Protein AF-A0A525D687-F1 (afdb_monomer)

Solvent-accessible surface area (backbone atoms only — not comparable to full-atom values): 6335 Å² total; per-residue (Å²): 136,88,87,76,64,55,50,77,77,49,77,44,78,44,98,88,63,35,32,36,41,31,26,34,30,71,85,80,68,47,79,44,76,47,78,36,83,73,84,83,86,87,70,87,78,79,36,96,42,50,94,59,51,99,88,48,55,58,46,99,76,24,21,36,48,62,38,70,91,81,71,40,71,40,40,28,50,45,39,38,82,60,57,72,66,58,20,51,53,41,33,55,52,34,53,57,47,48,56,56,57,75,71,110

Mean predicted aligned error: 6.09 Å

Secondary structure (DSSP, 8-state):
-----EEEEEEEE-TTS-EEEEEEETTT--EEEEEES----------TTTT--SS--B-TTSPBPPBTTTTB---GGGTS---HHHHHHHHHHHHHHHHHHHT-

Radius of gyration: 21.11 Å; Cα contacts (8 Å, |Δi|>4): 144; chains: 1; bounding box: 49×28×57 Å

Sequence (104 aa):
SIFIKGKVADINVEDDGAVTVIAENAVTGDKVSQTVDMAILATGMEPSVSEGAPAADLDTNGFVLSDFEKGILGAGCAKKAADVATSTQSSTAAALKAIQVSRR

Nearest PDB structures (foldseek):
  4up3-assembly1_B  TM=6.928E-01  e=4.194E-03  Entamoeba histolytica
  7zyt-assembly1_B  TM=7.167E-01  e=7.293E-03  Homo sapiens
  5w4c-assembly1_A  TM=5.469E-01  e=7.756E-03  Cryptococcus neoformans H99
  1zdl-assembly1_A  TM=7.060E-01  e=1.834E-02  Mus musculus
  4ccr-assembly1_A  TM=4.729E-01  e=2.206E-02  Entamoeba histolytica

pLDDT: mean 91.01, std 6.47, range [55.62, 97.06]

Foldseek 3Di:
DDDAPWAFPDWDQDPVRWIWTWTQRPVPRDIDIDTGNDDDDPDFDQAPQLVHDPPFDADPRSAGDADLVSLRAGAAPSRHGDDPVRRVVRNVVSVVSSVVSVVD

Structure (mmCIF, N/CA/C/O backbone):
data_AF-A0A525D687-F1
#
_entry.id   AF-A0A525D687-F1
#
loop_
_atom_site.group_PDB
_atom_site.id
_atom_site.type_symbol
_atom_site.label_atom_id
_atom_site.label_alt_id
_atom_site.label_comp_id
_atom_site.label_asym_id
_atom_site.label_entity_id
_atom_site.label_seq_id
_atom_site.pdbx_PDB_ins_code
_atom_site.Cartn_x
_atom_site.Cartn_y
_atom_site.Cartn_z
_atom_site.occupancy
_atom_site.B_iso_or_equiv
_atom_site.auth_seq_id
_atom_site.auth_comp_id
_atom_site.auth_asym_id
_atom_site.auth_atom_id
_atom_site.pdbx_PDB_model_num
ATOM 1 N N . SER A 1 1 ? -14.856 14.989 16.630 1.00 55.62 1 SER A N 1
ATOM 2 C CA . SER A 1 1 ? -14.360 13.602 16.571 1.00 55.62 1 SER A CA 1
ATOM 3 C C . SER A 1 1 ? -13.152 13.486 17.483 1.00 55.62 1 SER A C 1
ATOM 5 O O . SER A 1 1 ? -12.416 14.457 17.620 1.00 55.62 1 SER A O 1
ATOM 7 N N . ILE A 1 2 ? -12.975 12.350 18.156 1.00 74.31 2 ILE A N 1
ATOM 8 C CA . ILE A 1 2 ? -11.778 12.079 18.962 1.00 74.31 2 ILE A CA 1
ATOM 9 C C . ILE A 1 2 ? -10.800 11.341 18.048 1.00 74.31 2 ILE A C 1
ATOM 11 O O . ILE A 1 2 ? -11.152 10.305 17.494 1.00 74.31 2 ILE A O 1
ATOM 15 N N . PHE A 1 3 ? -9.603 11.889 17.845 1.00 82.19 3 PHE A N 1
ATOM 16 C CA . PHE A 1 3 ? -8.542 11.214 17.100 1.00 82.19 3 PHE A CA 1
ATOM 17 C C . PHE A 1 3 ? -7.648 10.460 18.081 1.00 82.19 3 PHE A C 1
ATOM 19 O O . PHE A 1 3 ? -7.012 11.076 18.936 1.00 82.19 3 PHE A O 1
ATOM 26 N N . ILE A 1 4 ? -7.598 9.136 17.954 1.00 85.88 4 ILE A N 1
ATOM 27 C CA . ILE A 1 4 ? -6.734 8.283 18.769 1.00 85.88 4 ILE A CA 1
ATOM 28 C C . ILE A 1 4 ? -5.607 7.790 17.876 1.00 85.88 4 ILE A C 1
ATOM 30 O O . ILE A 1 4 ? -5.808 6.953 16.998 1.00 85.88 4 ILE A O 1
ATOM 34 N N . LYS A 1 5 ? -4.402 8.311 18.107 1.00 88.44 5 LYS A N 1
ATOM 35 C CA . LYS A 1 5 ? -3.199 7.726 17.524 1.00 88.44 5 LYS A CA 1
ATOM 36 C C . LYS A 1 5 ? -2.905 6.451 18.300 1.00 88.44 5 LYS A C 1
ATOM 38 O O . LYS A 1 5 ? -2.536 6.528 19.467 1.00 88.44 5 LYS A O 1
ATOM 43 N N . GLY A 1 6 ? -3.084 5.296 17.677 1.00 89.56 6 GLY A N 1
ATOM 44 C CA . GLY A 1 6 ? -2.947 4.029 18.377 1.00 89.56 6 GLY A CA 1
ATOM 45 C C . GLY A 1 6 ? -2.585 2.865 17.477 1.00 89.56 6 GLY A C 1
ATOM 46 O O . GLY A 1 6 ? -2.600 2.977 16.251 1.00 89.56 6 GLY A O 1
ATOM 47 N N . LYS A 1 7 ? -2.246 1.746 18.112 1.00 91.31 7 LYS A N 1
ATOM 48 C CA . LYS A 1 7 ? -2.031 0.463 17.448 1.00 91.31 7 LYS A CA 1
ATOM 49 C C . LYS A 1 7 ? -3.280 -0.384 17.644 1.00 91.31 7 LYS A C 1
ATOM 51 O O . LYS A 1 7 ? -3.620 -0.712 18.778 1.00 91.31 7 LYS A O 1
ATOM 56 N N . VAL A 1 8 ? -3.961 -0.723 16.553 1.00 93.12 8 VAL A N 1
ATOM 57 C CA . VAL A 1 8 ? -5.109 -1.636 16.603 1.00 93.12 8 VAL A CA 1
ATOM 58 C C . VAL A 1 8 ? -4.600 -3.028 16.975 1.00 93.12 8 VAL A C 1
ATOM 60 O O . VAL A 1 8 ? -3.658 -3.531 16.364 1.00 93.12 8 VAL A O 1
ATOM 63 N N . ALA A 1 9 ? -5.188 -3.601 18.020 1.00 93.62 9 ALA A N 1
ATOM 64 C CA . ALA A 1 9 ? -4.881 -4.934 18.517 1.00 93.62 9 ALA A CA 1
ATOM 65 C C . ALA A 1 9 ? -5.884 -5.967 18.000 1.00 93.62 9 ALA A C 1
ATOM 67 O O . ALA A 1 9 ? -5.484 -7.091 17.718 1.00 93.62 9 ALA A O 1
ATOM 68 N N . ASP A 1 10 ? -7.159 -5.585 17.887 1.00 95.00 10 ASP A N 1
ATOM 69 C CA . ASP A 1 10 ? -8.227 -6.484 17.458 1.00 95.00 10 ASP A CA 1
ATOM 70 C C . ASP A 1 10 ? -9.412 -5.711 16.859 1.00 95.00 10 ASP A C 1
ATOM 72 O O . ASP A 1 10 ? -9.606 -4.526 17.160 1.00 95.00 10 ASP A O 1
ATOM 76 N N . ILE A 1 11 ? -10.195 -6.383 16.015 1.00 94.88 11 ILE A N 1
ATOM 77 C CA . ILE A 1 11 ? -11.416 -5.852 15.398 1.00 94.88 11 ILE A CA 1
ATOM 78 C C . ILE A 1 11 ? -12.494 -6.935 15.470 1.00 94.88 11 ILE A C 1
ATOM 80 O O . ILE A 1 11 ? -12.392 -7.954 14.792 1.00 94.88 11 ILE A O 1
ATOM 84 N N . ASN A 1 12 ? -13.543 -6.678 16.250 1.00 96.38 12 ASN A N 1
ATOM 85 C CA . ASN A 1 12 ? -14.663 -7.597 16.437 1.00 96.38 12 ASN A CA 1
ATOM 86 C C . ASN A 1 12 ? -15.904 -7.085 15.706 1.00 96.38 12 ASN A C 1
ATOM 88 O O . ASN A 1 12 ? -16.248 -5.909 15.815 1.00 96.38 12 ASN A O 1
ATOM 92 N N . VAL A 1 13 ? -16.564 -7.968 14.958 1.00 95.44 13 VAL A N 1
ATOM 93 C CA . VAL A 1 13 ? -17.854 -7.686 14.316 1.00 95.44 13 VAL A CA 1
ATOM 94 C C . VAL A 1 13 ? -18.959 -8.122 15.270 1.00 95.44 13 VAL A C 1
ATOM 96 O O . VAL A 1 13 ? -18.9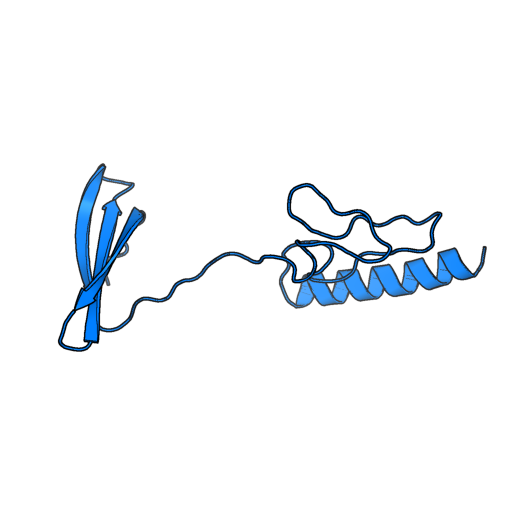41 -9.256 15.744 1.00 95.44 13 VAL A O 1
ATOM 99 N N . GLU A 1 14 ? -19.889 -7.219 15.553 1.00 94.19 14 GLU A N 1
ATOM 100 C CA . GLU A 1 14 ? -21.024 -7.447 16.446 1.00 94.19 14 GLU A CA 1
ATOM 101 C C . GLU A 1 14 ? -22.228 -8.028 15.680 1.00 94.19 14 GLU A C 1
ATOM 103 O O . GLU A 1 14 ? -22.315 -7.934 14.451 1.00 94.19 14 GLU A O 1
ATOM 108 N N . ASP A 1 15 ? -23.191 -8.605 16.405 1.00 95.25 15 ASP A N 1
ATOM 109 C CA . ASP A 1 15 ? -24.373 -9.259 15.818 1.00 95.25 15 ASP A CA 1
ATOM 110 C C . ASP A 1 15 ? -25.265 -8.304 15.000 1.00 95.25 15 ASP A C 1
ATOM 112 O O . ASP A 1 15 ? -25.957 -8.729 14.072 1.00 95.25 15 ASP A O 1
ATOM 116 N N . ASP A 1 16 ? -25.263 -7.011 15.335 1.00 94.12 16 ASP A N 1
ATOM 117 C CA . ASP A 1 16 ? -26.026 -5.964 14.646 1.00 94.12 16 ASP A CA 1
ATOM 118 C C . ASP A 1 16 ? -25.284 -5.357 13.440 1.00 94.12 16 ASP A C 1
ATOM 120 O O . ASP A 1 16 ? -25.820 -4.483 12.755 1.00 94.12 16 ASP A O 1
ATOM 124 N N . GLY A 1 17 ? -24.073 -5.843 13.149 1.00 92.19 17 GLY A N 1
ATOM 125 C CA . GLY A 1 17 ? -23.216 -5.352 12.074 1.00 92.19 17 GLY A CA 1
ATOM 126 C C . GLY A 1 17 ? -22.334 -4.162 12.458 1.00 92.19 17 GLY A C 1
ATOM 127 O O . GLY A 1 17 ? -21.557 -3.711 11.613 1.00 92.19 17 GLY A O 1
ATOM 128 N N . ALA A 1 18 ? -22.407 -3.668 13.700 1.00 95.94 18 ALA A N 1
ATOM 129 C CA . ALA A 1 18 ? -21.428 -2.721 14.216 1.00 95.94 18 ALA A CA 1
ATOM 130 C C . ALA A 1 18 ? -20.050 -3.384 14.374 1.00 95.94 18 ALA A C 1
ATOM 132 O O . ALA A 1 18 ? -19.901 -4.608 14.380 1.00 95.94 18 ALA A O 1
ATOM 133 N N . VAL A 1 19 ? -19.009 -2.561 14.496 1.00 96.38 19 VAL A N 1
ATOM 134 C CA . VAL A 1 19 ? -17.628 -3.028 14.619 1.00 96.38 19 VAL A CA 1
ATOM 135 C C . VAL A 1 19 ? -16.986 -2.423 15.853 1.00 96.38 19 VAL A C 1
ATOM 137 O O . VAL A 1 19 ? -16.859 -1.204 15.964 1.00 96.38 19 VAL A O 1
ATOM 140 N N . THR A 1 20 ? -16.514 -3.271 16.759 1.00 96.38 20 THR A N 1
ATOM 141 C CA . THR A 1 20 ? -15.736 -2.859 17.924 1.00 96.38 20 THR A CA 1
ATOM 142 C C . THR A 1 20 ? -14.243 -2.955 17.623 1.00 96.38 20 THR A C 1
ATOM 144 O O . THR A 1 20 ? -13.685 -4.037 17.448 1.00 96.38 20 THR A O 1
ATOM 147 N N . VAL A 1 21 ? -13.572 -1.804 17.588 1.00 94.94 21 VAL A N 1
ATOM 148 C CA . VAL A 1 21 ? -12.124 -1.682 17.388 1.00 94.94 21 VAL A CA 1
ATOM 149 C C . VAL A 1 21 ? -11.434 -1.552 18.738 1.00 94.94 21 VAL A C 1
ATOM 151 O O . VAL A 1 21 ? -11.705 -0.629 19.509 1.00 94.94 21 VAL A O 1
ATOM 154 N N . ILE A 1 22 ? -10.496 -2.457 19.001 1.00 95.19 22 ILE A N 1
ATOM 155 C CA . ILE A 1 22 ? -9.685 -2.468 20.213 1.00 95.19 22 ILE A CA 1
ATOM 156 C C . ILE A 1 22 ? -8.281 -1.992 19.851 1.00 95.19 22 ILE A C 1
ATOM 158 O O . ILE A 1 22 ? -7.598 -2.607 19.033 1.00 95.19 22 ILE A O 1
ATOM 162 N N . ALA A 1 23 ? -7.820 -0.914 20.478 1.00 93.88 23 ALA A N 1
ATOM 163 C CA . ALA A 1 23 ? -6.522 -0.317 20.193 1.00 93.88 23 ALA A CA 1
ATOM 164 C C . ALA A 1 23 ? -5.790 0.120 21.463 1.00 93.88 23 ALA A C 1
ATOM 166 O O . ALA A 1 23 ? -6.397 0.426 22.482 1.00 93.88 23 ALA A O 1
ATOM 167 N N . GLU A 1 24 ? -4.468 0.186 21.389 1.00 94.62 24 GLU A N 1
ATOM 168 C CA . GLU A 1 24 ? -3.631 0.838 22.393 1.00 94.62 24 GLU A CA 1
ATOM 169 C C . GLU A 1 24 ? -3.421 2.300 21.994 1.00 94.62 24 GLU A C 1
ATOM 171 O O . GLU A 1 24 ? -2.936 2.579 20.894 1.00 94.62 24 GLU A O 1
ATOM 176 N N . ASN A 1 25 ? -3.792 3.240 22.863 1.00 92.31 25 ASN A N 1
ATOM 177 C CA . ASN A 1 25 ? -3.539 4.659 22.650 1.00 92.31 25 ASN A CA 1
ATOM 178 C C . ASN A 1 25 ? -2.043 4.935 22.820 1.00 92.31 25 ASN A C 1
ATOM 180 O O . ASN A 1 25 ? -1.510 4.851 23.918 1.00 92.31 25 ASN A O 1
ATOM 184 N N . ALA A 1 26 ? -1.367 5.340 21.750 1.00 91.00 26 ALA A N 1
ATOM 185 C CA . ALA A 1 26 ? 0.075 5.563 21.761 1.00 91.00 26 ALA A CA 1
ATOM 186 C C . ALA A 1 26 ? 0.509 6.784 22.594 1.00 91.00 26 ALA A C 1
ATOM 188 O O . ALA A 1 26 ? 1.699 6.958 22.840 1.00 91.00 26 ALA A O 1
ATOM 189 N N . VAL A 1 27 ? -0.425 7.660 22.983 1.00 91.50 27 VAL A N 1
ATOM 190 C CA . VAL A 1 27 ? -0.135 8.844 23.805 1.00 91.50 27 VAL A CA 1
ATOM 191 C C . VAL A 1 27 ? -0.226 8.521 25.294 1.00 91.50 27 VAL A C 1
ATOM 193 O O . VAL A 1 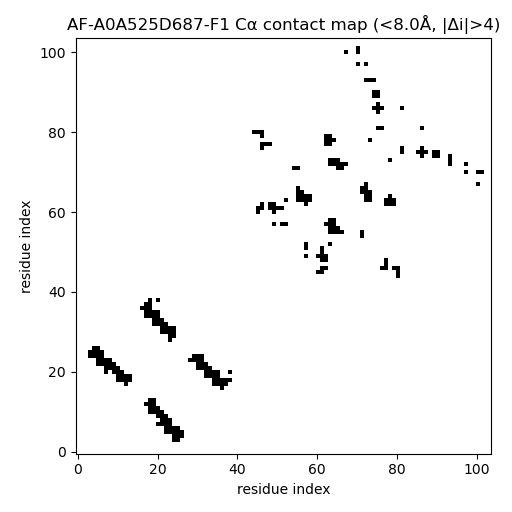27 ? 0.619 8.978 26.057 1.00 91.50 27 VAL A O 1
ATOM 196 N N . THR A 1 28 ? -1.240 7.757 25.711 1.00 90.81 28 THR A N 1
ATOM 197 C CA . THR A 1 28 ? -1.474 7.456 27.136 1.00 90.81 28 THR A CA 1
ATOM 198 C C . THR A 1 28 ? -1.023 6.056 27.547 1.00 90.81 28 THR A C 1
ATOM 200 O O . THR A 1 28 ? -0.782 5.822 28.724 1.00 90.81 28 THR A O 1
ATOM 203 N N . GLY A 1 29 ? -0.876 5.136 26.590 1.00 89.94 29 GLY A N 1
ATOM 204 C CA . GLY A 1 29 ? -0.625 3.711 26.822 1.00 89.94 29 GLY A CA 1
ATOM 205 C C . GLY A 1 29 ? -1.885 2.910 27.165 1.00 89.94 29 GLY A C 1
ATOM 206 O O . GLY A 1 29 ? -1.820 1.691 27.303 1.00 89.94 29 GLY A O 1
ATOM 207 N N . ASP A 1 30 ? -3.041 3.566 27.298 1.00 92.81 30 ASP A N 1
ATOM 208 C CA . ASP A 1 30 ? -4.271 2.890 27.695 1.00 92.81 30 ASP A CA 1
ATOM 209 C C . ASP A 1 30 ? -4.870 2.087 26.544 1.00 92.81 30 ASP A C 1
ATOM 211 O O . ASP A 1 30 ? -4.884 2.510 25.382 1.00 92.81 30 ASP A O 1
ATOM 215 N N . LYS A 1 31 ? -5.459 0.945 26.892 1.00 92.50 31 LYS A N 1
ATOM 216 C CA . LYS A 1 31 ? -6.288 0.177 25.970 1.00 92.50 31 LYS A CA 1
ATOM 217 C C . LYS A 1 31 ? -7.646 0.863 25.825 1.00 92.50 31 LYS A C 1
ATOM 219 O O . LYS A 1 31 ? -8.345 1.091 26.808 1.00 92.50 31 LYS A O 1
ATOM 224 N N . VAL A 1 32 ? -8.029 1.154 24.591 1.00 92.94 32 VAL A N 1
ATOM 225 C CA . VAL A 1 32 ? -9.304 1.769 24.226 1.00 92.94 32 VAL A CA 1
ATOM 226 C C . VAL A 1 32 ? -10.112 0.783 23.390 1.00 92.94 32 VAL A C 1
ATOM 228 O O . VAL A 1 32 ? -9.567 0.094 22.530 1.00 92.94 32 VAL A O 1
ATOM 231 N N . SER A 1 33 ? -11.416 0.727 23.647 1.00 94.31 33 SER A N 1
ATOM 232 C CA . SER A 1 33 ? -12.389 -0.007 22.840 1.00 94.31 33 SER A CA 1
ATOM 233 C C . SER A 1 33 ? -13.419 0.981 22.302 1.00 94.31 33 SER A C 1
ATOM 235 O O . SER A 1 33 ? -13.960 1.769 23.081 1.00 94.31 33 SER A O 1
ATOM 237 N N . GLN A 1 34 ? -13.663 0.977 20.993 1.00 92.56 34 GLN A N 1
ATOM 238 C CA . 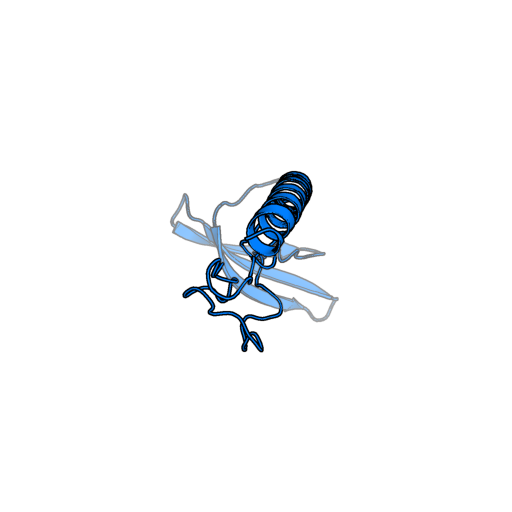GLN A 1 34 ? -14.684 1.816 20.364 1.00 92.56 34 GLN A CA 1
ATOM 239 C C . GLN A 1 34 ? -15.537 1.016 19.391 1.00 92.56 34 GLN A C 1
ATOM 241 O O . GLN A 1 34 ? -15.015 0.459 18.429 1.00 92.56 34 GLN A O 1
ATOM 246 N N . THR A 1 35 ? -16.848 1.031 19.617 1.00 95.12 35 THR A N 1
ATOM 247 C CA . THR A 1 35 ? -17.845 0.510 18.681 1.00 95.12 35 THR A CA 1
ATOM 248 C C . THR A 1 35 ? -18.224 1.604 17.686 1.00 95.12 35 THR A C 1
ATOM 250 O O . THR A 1 35 ? -18.553 2.725 18.082 1.00 95.12 35 THR A O 1
ATOM 253 N N . VAL A 1 36 ? -18.128 1.292 16.398 1.00 93.62 36 VAL A N 1
ATOM 254 C CA . VAL A 1 36 ? -18.403 2.189 15.270 1.00 93.62 36 VAL A CA 1
ATOM 255 C C . VAL A 1 36 ? -19.256 1.475 14.228 1.00 93.62 36 VAL A C 1
ATOM 257 O O . VAL A 1 36 ? -19.210 0.254 14.114 1.00 93.62 36 VAL A O 1
ATOM 260 N N . ASP A 1 37 ? -19.975 2.238 13.409 1.00 95.25 37 ASP A N 1
ATOM 261 C CA . ASP A 1 37 ? -20.775 1.670 12.315 1.00 95.25 37 ASP A CA 1
ATOM 262 C C . ASP A 1 37 ? -19.907 1.172 11.142 1.00 95.25 37 ASP A C 1
ATOM 264 O O . ASP A 1 37 ? -20.354 0.389 10.308 1.00 95.25 37 ASP A O 1
ATOM 268 N N . MET A 1 38 ? -18.665 1.660 11.028 1.00 92.44 38 MET A N 1
ATOM 269 C CA . MET A 1 38 ? -17.758 1.319 9.931 1.00 92.44 38 MET A CA 1
ATOM 270 C C . MET A 1 38 ? -16.291 1.443 10.348 1.00 92.44 38 MET A C 1
ATOM 272 O O . MET A 1 38 ? -15.858 2.488 10.835 1.00 92.44 38 MET A O 1
ATOM 276 N N . ALA A 1 39 ? -15.506 0.402 10.065 1.00 92.50 39 ALA A N 1
ATOM 277 C CA . ALA A 1 39 ? -14.051 0.417 10.177 1.00 92.50 39 ALA A CA 1
ATOM 278 C C . ALA A 1 39 ? -13.409 0.407 8.780 1.00 92.50 39 ALA A C 1
ATOM 280 O O . ALA A 1 39 ? -13.753 -0.415 7.934 1.00 92.50 39 ALA A O 1
ATOM 281 N N . ILE A 1 40 ? -12.460 1.317 8.538 1.00 92.69 40 ILE A N 1
ATOM 282 C CA . ILE A 1 40 ? -11.724 1.407 7.268 1.00 92.69 40 ILE A CA 1
ATOM 283 C C . ILE A 1 40 ? -10.286 0.936 7.491 1.00 92.69 40 ILE A C 1
ATOM 285 O O . ILE A 1 40 ? -9.518 1.564 8.220 1.00 92.69 40 ILE A O 1
ATOM 289 N N . LEU A 1 41 ? -9.909 -0.152 6.819 1.00 91.75 41 LEU A N 1
ATOM 290 C CA . LEU A 1 41 ? -8.545 -0.679 6.796 1.00 91.75 41 LEU A CA 1
ATOM 291 C C . LEU A 1 41 ? -7.726 0.044 5.718 1.00 91.75 41 LEU A C 1
ATOM 293 O O . LEU A 1 41 ? -7.663 -0.384 4.569 1.00 91.75 41 LEU A O 1
ATOM 297 N N . ALA A 1 42 ? -7.095 1.158 6.082 1.00 90.94 42 ALA A N 1
ATOM 298 C CA . ALA A 1 42 ? -6.200 1.900 5.192 1.00 90.94 42 ALA A CA 1
ATOM 299 C C . ALA A 1 42 ? -4.792 1.267 5.158 1.00 90.94 42 ALA A C 1
ATOM 301 O O . ALA A 1 42 ? -3.819 1.862 5.624 1.00 90.94 42 ALA A O 1
ATOM 302 N N . THR A 1 43 ? -4.692 0.024 4.678 1.00 88.88 43 THR A N 1
ATOM 303 C CA . THR A 1 43 ? -3.424 -0.720 4.610 1.00 88.88 43 THR A CA 1
ATOM 304 C C . THR A 1 43 ? -2.473 -0.159 3.552 1.00 88.88 43 THR A C 1
ATOM 306 O O . THR A 1 43 ? -2.871 0.580 2.651 1.00 88.88 43 THR A O 1
ATOM 309 N N . GLY A 1 44 ? -1.192 -0.521 3.669 1.00 88.69 44 GLY A N 1
ATOM 310 C CA . GLY A 1 44 ? -0.173 -0.188 2.676 1.00 88.69 44 GLY A CA 1
ATOM 311 C C . GLY A 1 44 ? -0.377 -0.893 1.329 1.00 88.69 44 GLY A C 1
ATOM 312 O O . GLY A 1 44 ? -1.379 -1.564 1.094 1.00 88.69 44 GLY A O 1
ATOM 313 N N . MET A 1 45 ? 0.606 -0.730 0.443 1.00 91.25 45 MET A N 1
ATOM 314 C CA . MET A 1 45 ? 0.602 -1.311 -0.901 1.00 91.25 45 MET A CA 1
ATOM 315 C C . MET A 1 45 ? 1.562 -2.497 -0.971 1.00 91.25 45 MET A C 1
ATOM 317 O O . MET A 1 45 ? 2.729 -2.357 -0.607 1.00 91.25 45 MET A O 1
ATOM 321 N N . GLU A 1 46 ? 1.086 -3.614 -1.510 1.00 90.56 46 GLU A N 1
ATOM 322 C CA . GLU A 1 46 ? 1.887 -4.793 -1.840 1.00 90.56 46 GLU A CA 1
ATOM 323 C C . GLU A 1 46 ? 1.861 -5.010 -3.365 1.00 90.56 46 GLU A C 1
ATOM 325 O O . GLU A 1 46 ? 0.803 -4.843 -3.985 1.00 90.56 46 GLU A O 1
ATOM 330 N N . PRO A 1 47 ? 3.002 -5.309 -4.013 1.00 89.00 47 PRO A N 1
ATOM 331 C CA . PRO A 1 47 ? 3.036 -5.544 -5.451 1.00 89.00 47 PRO A CA 1
ATOM 332 C C . PRO A 1 47 ? 2.382 -6.885 -5.800 1.00 89.00 47 PRO A C 1
ATOM 334 O O . PRO A 1 47 ? 2.634 -7.899 -5.164 1.00 89.00 47 PRO A O 1
ATOM 337 N N . SER A 1 48 ? 1.618 -6.927 -6.893 1.00 88.94 48 SER A N 1
ATOM 338 C CA . SER A 1 48 ? 0.905 -8.139 -7.338 1.00 88.94 48 SER A CA 1
ATOM 339 C C . SER A 1 48 ? 1.810 -9.278 -7.829 1.00 88.94 48 SER A C 1
ATOM 341 O O . SER A 1 48 ? 1.313 -10.328 -8.215 1.00 88.94 48 SER A O 1
ATOM 343 N N . VAL A 1 49 ? 3.120 -9.042 -7.9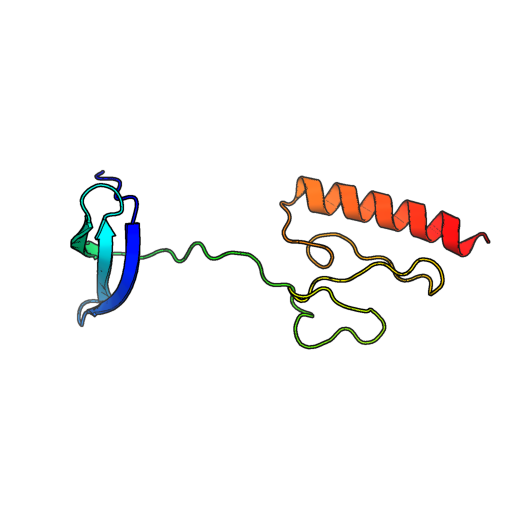06 1.00 87.25 49 VAL A N 1
ATOM 344 C CA . VAL A 1 49 ? 4.139 -10.011 -8.336 1.00 87.25 49 VAL A CA 1
ATOM 345 C C . VAL A 1 49 ? 5.015 -10.466 -7.167 1.00 87.25 49 VAL A C 1
ATOM 347 O O . VAL A 1 49 ? 6.060 -11.060 -7.406 1.00 87.25 49 VAL A O 1
ATOM 350 N N . SER A 1 50 ? 4.621 -10.184 -5.916 1.00 82.69 50 SER A N 1
ATOM 351 C CA . SER A 1 50 ? 5.405 -10.518 -4.717 1.00 82.69 50 SER A CA 1
ATOM 352 C C . SER A 1 50 ? 5.715 -12.016 -4.597 1.00 82.69 50 SER A C 1
ATOM 354 O O . SER A 1 50 ? 6.764 -12.381 -4.072 1.00 82.69 50 SER A O 1
ATOM 356 N N . GLU A 1 51 ? 4.866 -12.881 -5.158 1.00 81.56 51 GLU A N 1
ATOM 357 C CA . GLU A 1 51 ? 5.058 -14.339 -5.200 1.00 81.56 51 GLU A CA 1
ATOM 358 C C . GLU A 1 51 ? 6.021 -14.817 -6.306 1.00 81.56 51 GLU A C 1
ATOM 360 O O . GLU A 1 51 ? 6.361 -15.999 -6.374 1.00 81.56 51 GLU A O 1
ATOM 365 N N . GLY A 1 52 ? 6.482 -13.913 -7.173 1.00 79.81 52 GLY A N 1
ATOM 366 C CA . GLY A 1 52 ? 7.454 -14.200 -8.221 1.00 79.81 52 GLY A CA 1
ATOM 367 C C . GLY A 1 52 ? 7.207 -13.402 -9.499 1.00 79.81 52 GLY A C 1
ATOM 368 O O . GLY A 1 52 ? 6.078 -13.273 -9.976 1.00 79.81 52 GLY A O 1
ATOM 369 N N . ALA A 1 53 ? 8.289 -12.909 -10.104 1.00 82.69 53 ALA A N 1
ATOM 370 C CA . ALA A 1 53 ? 8.261 -12.303 -11.428 1.00 82.69 53 ALA A CA 1
ATOM 371 C C . ALA A 1 53 ? 8.934 -13.241 -12.450 1.00 82.69 53 ALA A C 1
ATOM 373 O O . ALA A 1 53 ? 10.044 -13.707 -12.203 1.00 82.69 53 ALA A O 1
ATOM 374 N N . PRO A 1 54 ? 8.318 -13.508 -13.621 1.00 77.94 54 PRO A N 1
ATOM 375 C CA . PRO A 1 54 ? 8.815 -14.515 -14.568 1.00 77.94 54 PRO A CA 1
ATOM 376 C C . PRO A 1 54 ? 10.241 -14.290 -15.084 1.00 77.94 54 PRO A C 1
ATOM 378 O O . PRO A 1 54 ? 10.919 -15.244 -15.452 1.00 77.94 54 PRO A O 1
ATOM 381 N N . ALA A 1 55 ? 10.673 -13.032 -15.164 1.00 84.44 55 ALA A N 1
ATOM 382 C CA . ALA A 1 55 ? 11.960 -12.660 -15.747 1.00 84.44 55 ALA A CA 1
ATOM 383 C C . ALA A 1 55 ? 12.756 -11.669 -14.889 1.00 84.44 55 ALA A C 1
ATOM 385 O O . ALA A 1 55 ? 13.912 -11.404 -15.201 1.00 84.44 55 ALA A O 1
ATOM 386 N N . ALA A 1 56 ? 12.152 -11.104 -13.841 1.00 90.75 56 ALA A N 1
ATOM 387 C CA . ALA A 1 56 ? 12.740 -10.016 -13.074 1.00 90.75 56 ALA A CA 1
ATOM 388 C C . ALA A 1 56 ? 13.090 -10.465 -11.657 1.00 90.75 56 ALA A C 1
ATOM 390 O O . ALA A 1 56 ? 12.328 -11.196 -11.029 1.00 90.75 56 ALA A O 1
ATOM 391 N N . ASP A 1 57 ? 14.212 -9.969 -11.149 1.00 93.00 57 ASP A N 1
ATOM 392 C CA . ASP A 1 57 ? 14.555 -10.117 -9.742 1.00 93.00 57 ASP A CA 1
ATOM 393 C C . ASP A 1 57 ? 13.682 -9.171 -8.898 1.00 93.00 57 ASP A C 1
ATOM 395 O O . ASP A 1 57 ? 13.298 -8.084 -9.347 1.00 93.00 57 ASP A O 1
ATOM 399 N N . LEU A 1 58 ? 13.360 -9.585 -7.673 1.00 94.19 58 LEU A N 1
ATOM 400 C CA . LEU A 1 58 ? 12.556 -8.808 -6.730 1.00 94.19 58 LEU A CA 1
ATOM 401 C C . LEU A 1 58 ? 13.402 -8.368 -5.533 1.00 94.19 58 LEU A C 1
ATOM 403 O O . LEU A 1 58 ? 14.343 -9.056 -5.134 1.00 94.19 58 LEU A O 1
ATOM 407 N N . ASP A 1 59 ? 13.066 -7.218 -4.952 1.00 92.38 59 ASP A N 1
ATOM 408 C CA . ASP A 1 59 ? 13.624 -6.791 -3.674 1.00 92.38 59 ASP A CA 1
ATOM 409 C C . ASP A 1 59 ? 13.003 -7.573 -2.503 1.00 92.38 59 ASP A C 1
ATOM 411 O O . ASP A 1 59 ? 12.100 -8.395 -2.667 1.00 92.38 59 ASP A O 1
ATOM 415 N N . THR A 1 60 ? 13.473 -7.306 -1.283 1.00 91.62 60 THR A N 1
ATOM 416 C CA . THR A 1 60 ? 12.974 -7.979 -0.072 1.00 91.62 60 THR A CA 1
ATOM 417 C C . THR A 1 60 ? 11.497 -7.710 0.225 1.00 91.62 60 THR A C 1
ATOM 419 O O . THR A 1 60 ? 10.925 -8.388 1.070 1.00 91.62 60 THR A O 1
ATOM 422 N N . ASN A 1 61 ? 10.894 -6.714 -0.426 1.00 90.50 61 ASN A N 1
ATOM 423 C CA . ASN A 1 61 ? 9.487 -6.350 -0.296 1.00 90.50 61 ASN A CA 1
ATOM 424 C C . ASN A 1 61 ? 8.660 -6.802 -1.519 1.00 90.50 61 ASN A C 1
ATOM 426 O O . ASN A 1 61 ? 7.503 -6.407 -1.651 1.00 90.50 61 ASN A O 1
ATOM 430 N N . GLY A 1 62 ? 9.241 -7.599 -2.423 1.00 92.38 62 GLY A N 1
ATOM 431 C CA . GLY A 1 62 ? 8.563 -8.136 -3.603 1.00 92.38 62 GLY A CA 1
ATOM 432 C C . GLY A 1 62 ? 8.444 -7.160 -4.777 1.00 92.3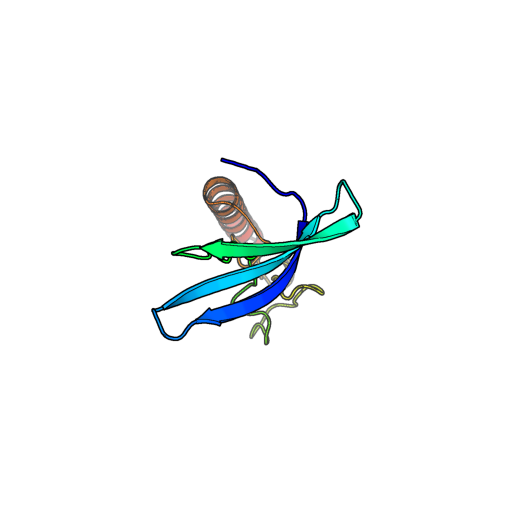8 62 GLY A C 1
ATOM 433 O O . GLY A 1 62 ? 7.712 -7.445 -5.725 1.00 92.38 62 GLY A O 1
ATOM 434 N N . PHE A 1 63 ? 9.123 -6.007 -4.749 1.00 94.00 63 PHE A N 1
ATOM 435 C CA . PHE A 1 63 ? 9.100 -5.053 -5.861 1.00 94.00 63 PHE A CA 1
ATOM 436 C C . PHE A 1 63 ? 10.172 -5.362 -6.906 1.00 94.00 63 PHE A C 1
ATOM 438 O O . PHE A 1 63 ? 11.270 -5.807 -6.590 1.00 94.00 63 PHE A O 1
ATOM 445 N N . VAL A 1 64 ? 9.877 -5.060 -8.168 1.00 94.44 64 VAL A N 1
ATOM 446 C CA . VAL A 1 64 ? 10.748 -5.330 -9.315 1.00 94.44 64 VAL A CA 1
ATOM 447 C C . VAL A 1 64 ? 12.044 -4.521 -9.248 1.00 94.44 64 VAL A C 1
ATOM 449 O O . VAL A 1 64 ? 12.040 -3.286 -9.344 1.00 94.44 64 VAL A O 1
ATOM 452 N N . LEU A 1 65 ? 13.170 -5.232 -9.204 1.00 93.88 65 LEU A N 1
ATOM 453 C CA . LEU A 1 65 ? 14.499 -4.682 -9.432 1.00 93.88 65 LEU A CA 1
ATOM 454 C C . LEU A 1 65 ? 14.751 -4.570 -10.938 1.00 93.88 65 LEU A C 1
ATOM 456 O O . LEU A 1 65 ? 14.511 -5.491 -11.713 1.00 93.88 65 LEU A O 1
ATOM 460 N N . SER A 1 66 ? 15.208 -3.397 -11.374 1.00 93.00 66 SER A N 1
ATOM 461 C CA . SER A 1 66 ? 15.523 -3.172 -12.789 1.00 93.00 66 SER A CA 1
ATOM 462 C C . SER A 1 66 ? 16.908 -3.728 -13.114 1.00 93.00 66 SER A C 1
ATOM 464 O O . SER A 1 66 ? 17.872 -3.394 -12.429 1.00 93.00 66 SER A O 1
ATOM 466 N N . ASP A 1 67 ? 17.003 -4.499 -14.192 1.00 92.81 67 ASP A N 1
ATOM 467 C CA . ASP A 1 67 ? 18.237 -5.061 -14.739 1.00 92.81 67 ASP A CA 1
ATOM 468 C C . ASP A 1 67 ? 18.399 -4.573 -16.186 1.00 92.81 67 ASP A C 1
ATOM 470 O O . ASP A 1 67 ? 17.780 -5.082 -17.123 1.00 92.81 67 ASP A O 1
ATOM 474 N N . PHE A 1 68 ? 19.211 -3.530 -16.367 1.00 88.31 68 PHE A N 1
ATOM 475 C CA . PHE A 1 68 ? 19.386 -2.891 -17.672 1.00 88.31 68 PHE A CA 1
ATOM 476 C C . PHE A 1 68 ? 20.167 -3.750 -18.668 1.00 88.31 68 PHE A C 1
ATOM 478 O O . PHE A 1 68 ? 19.965 -3.580 -19.866 1.00 88.31 68 PHE A O 1
ATOM 485 N N . GLU A 1 69 ? 21.021 -4.660 -18.193 1.00 86.94 69 GLU A N 1
ATOM 486 C CA . GLU A 1 69 ? 21.775 -5.574 -19.057 1.00 86.94 69 GLU A CA 1
ATOM 487 C C . GLU A 1 69 ? 20.840 -6.633 -19.654 1.00 86.94 69 GLU A C 1
ATOM 489 O O . GLU A 1 69 ? 20.945 -6.963 -20.833 1.00 86.94 69 GLU A O 1
ATOM 494 N N . LYS A 1 70 ? 19.850 -7.098 -18.877 1.00 87.94 70 LYS A N 1
ATOM 495 C CA . LYS A 1 70 ? 18.780 -7.989 -19.365 1.00 87.94 70 LYS A CA 1
ATOM 496 C C . LYS A 1 70 ? 17.629 -7.255 -20.066 1.00 87.94 70 LYS A C 1
ATOM 498 O O . LYS A 1 70 ? 16.687 -7.899 -20.523 1.00 87.94 70 LYS A O 1
ATOM 503 N N . GLY A 1 71 ? 17.664 -5.923 -20.139 1.00 89.31 71 GLY A N 1
ATOM 504 C CA . GLY A 1 71 ? 16.586 -5.118 -20.723 1.00 89.31 71 GLY A CA 1
ATOM 505 C C . GLY A 1 71 ? 15.291 -5.101 -19.899 1.00 89.31 71 GLY A C 1
ATOM 506 O O . GLY A 1 71 ? 14.217 -4.863 -20.448 1.00 89.31 71 GLY A O 1
ATOM 507 N N . ILE A 1 72 ? 15.374 -5.336 -18.588 1.00 92.00 72 ILE A N 1
ATOM 508 C CA . ILE A 1 72 ? 14.230 -5.420 -17.674 1.00 92.00 72 ILE A CA 1
ATOM 509 C C . ILE A 1 72 ? 14.147 -4.150 -16.834 1.00 92.00 72 ILE A C 1
ATOM 511 O O . ILE A 1 72 ? 15.078 -3.791 -16.115 1.00 92.00 72 ILE A O 1
ATOM 515 N N . LEU A 1 73 ? 13.012 -3.451 -16.903 1.00 93.25 73 LEU A N 1
ATOM 516 C CA . LEU A 1 73 ? 12.808 -2.186 -16.202 1.00 93.25 73 LEU A CA 1
ATOM 517 C C . LEU A 1 73 ? 11.530 -2.231 -15.368 1.00 93.25 73 LEU A C 1
ATOM 519 O O . LEU A 1 73 ? 10.440 -2.447 -15.890 1.00 93.25 73 LEU A O 1
ATOM 523 N N . GLY A 1 74 ? 11.666 -1.956 -14.072 1.00 93.38 74 GLY A N 1
ATOM 524 C CA . GLY A 1 74 ? 10.528 -1.735 -13.187 1.00 93.38 74 GLY A CA 1
ATOM 525 C C . GLY A 1 74 ? 9.888 -0.371 -13.455 1.00 93.38 74 GLY A C 1
ATOM 526 O O . GLY A 1 74 ? 10.587 0.637 -13.609 1.00 93.38 74 GLY A O 1
ATOM 527 N N . ALA A 1 75 ? 8.558 -0.324 -13.458 1.00 94.19 75 ALA A N 1
ATOM 528 C CA . ALA A 1 75 ? 7.767 0.883 -13.679 1.00 94.19 75 ALA A CA 1
ATOM 529 C C . ALA A 1 75 ? 6.565 0.933 -12.727 1.00 94.19 75 ALA A C 1
ATOM 531 O O . ALA A 1 75 ? 6.025 -0.105 -12.342 1.00 94.19 75 ALA A O 1
ATOM 532 N N . GLY A 1 76 ? 6.140 2.142 -12.350 1.00 94.25 76 GLY A N 1
ATOM 533 C CA . GLY A 1 76 ? 4.958 2.341 -11.511 1.00 94.25 76 GLY A CA 1
ATOM 534 C C . GLY A 1 76 ? 5.011 1.584 -10.180 1.00 94.25 76 GLY 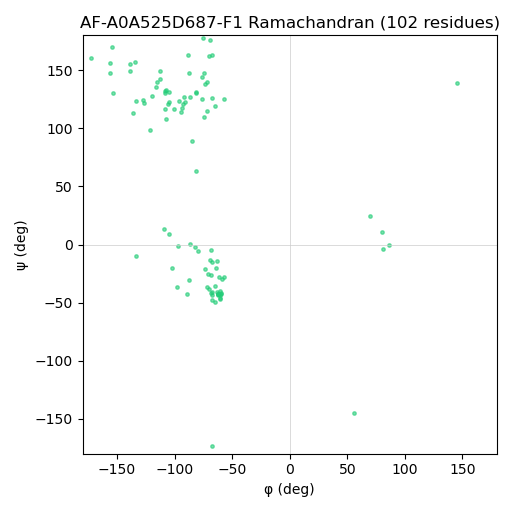A C 1
ATOM 535 O O . GLY A 1 76 ? 6.083 1.399 -9.595 1.00 94.25 76 GLY A O 1
ATOM 536 N N . CYS A 1 77 ? 3.844 1.109 -9.736 1.00 93.38 77 CYS A N 1
ATOM 537 C CA . CYS A 1 77 ? 3.684 0.367 -8.485 1.00 93.38 77 CYS A CA 1
ATOM 538 C C . CYS A 1 77 ? 4.425 -0.977 -8.454 1.00 93.38 77 CYS A C 1
ATOM 540 O O . CYS A 1 77 ? 4.708 -1.485 -7.375 1.00 93.38 77 CYS A O 1
ATOM 542 N N . ALA A 1 78 ? 4.781 -1.543 -9.614 1.00 92.50 78 ALA A N 1
ATOM 543 C CA . ALA A 1 78 ? 5.577 -2.767 -9.664 1.00 92.50 78 ALA A CA 1
ATOM 544 C C . ALA A 1 78 ? 7.013 -2.536 -9.167 1.00 92.50 78 ALA A C 1
ATOM 546 O O . ALA A 1 78 ? 7.639 -3.465 -8.676 1.00 92.50 78 ALA A O 1
ATOM 547 N N . LYS A 1 79 ? 7.533 -1.303 -9.267 1.00 92.25 79 LYS A N 1
ATOM 548 C CA . LYS A 1 79 ? 8.885 -0.937 -8.815 1.00 92.25 79 LYS A CA 1
ATOM 549 C C . LYS A 1 79 ? 8.948 -0.522 -7.342 1.00 92.25 79 LYS A C 1
ATOM 551 O O . LYS A 1 79 ? 10.005 -0.633 -6.733 1.00 92.25 79 LYS A O 1
ATOM 556 N N . LYS A 1 80 ? 7.873 0.062 -6.811 1.00 93.94 80 LYS A N 1
ATOM 557 C CA . LYS A 1 80 ? 7.739 0.500 -5.411 1.00 93.94 80 LYS A CA 1
ATOM 558 C C . LYS A 1 80 ? 6.311 0.964 -5.138 1.00 93.94 80 LYS A C 1
ATOM 560 O O . LYS A 1 80 ? 5.634 1.405 -6.062 1.00 93.94 80 LYS A O 1
ATOM 565 N N . ALA A 1 81 ? 5.907 1.012 -3.870 1.00 93.19 81 ALA A N 1
ATOM 566 C CA . ALA A 1 81 ? 4.708 1.742 -3.459 1.00 93.19 81 ALA A CA 1
ATOM 567 C C . ALA A 1 81 ? 4.805 3.222 -3.883 1.00 93.19 81 ALA A C 1
ATOM 569 O O . ALA A 1 81 ? 5.791 3.907 -3.586 1.00 93.19 81 ALA A O 1
ATOM 570 N N . ALA A 1 82 ? 3.808 3.707 -4.621 1.00 93.88 82 ALA A N 1
ATOM 571 C CA . ALA A 1 82 ? 3.818 5.044 -5.197 1.00 93.88 82 ALA A CA 1
ATOM 572 C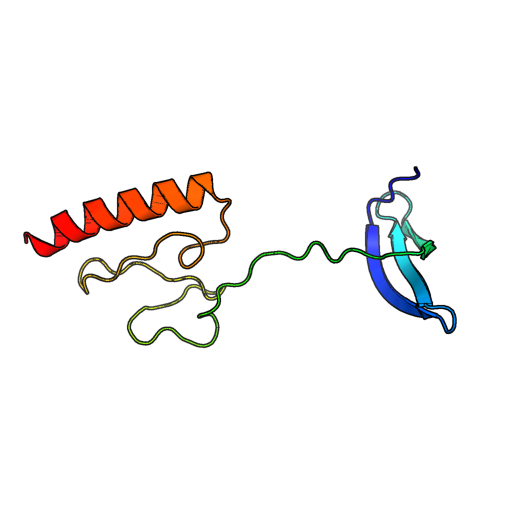 C . ALA A 1 82 ? 2.398 5.548 -5.470 1.00 93.88 82 ALA A C 1
ATOM 574 O O . ALA A 1 82 ? 1.511 4.781 -5.840 1.00 93.88 82 ALA A O 1
ATOM 575 N N . ASP A 1 83 ? 2.210 6.861 -5.350 1.00 94.56 83 ASP A N 1
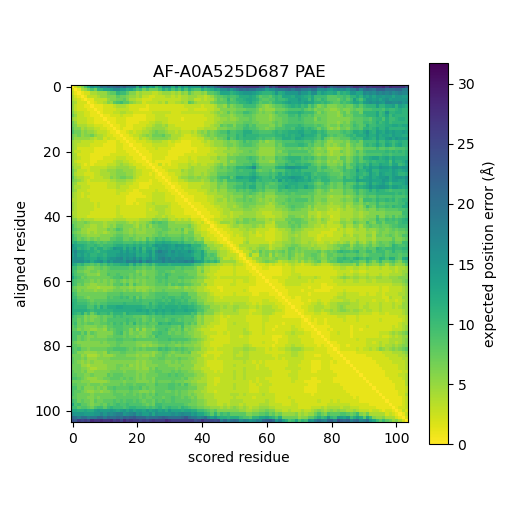ATOM 576 C CA . ASP A 1 83 ? 1.002 7.528 -5.829 1.00 94.56 83 ASP A CA 1
ATOM 577 C C . ASP A 1 83 ? 0.921 7.541 -7.370 1.00 94.56 83 ASP A C 1
ATOM 579 O O . ASP A 1 83 ? 1.833 7.112 -8.089 1.00 94.56 83 ASP A O 1
ATOM 583 N N . VAL A 1 84 ? -0.197 8.050 -7.892 1.00 94.75 84 VAL A N 1
ATOM 584 C CA . VAL A 1 84 ? -0.480 8.095 -9.335 1.00 94.75 84 VAL A CA 1
ATOM 585 C C . VAL A 1 84 ? 0.537 8.951 -10.096 1.00 94.75 84 VAL A C 1
ATOM 587 O O . VAL A 1 84 ? 1.003 8.553 -11.169 1.00 94.75 84 VAL A O 1
ATOM 590 N N . ALA A 1 85 ? 0.912 10.113 -9.558 1.00 96.88 85 ALA A N 1
ATOM 591 C CA . ALA A 1 85 ? 1.819 11.039 -10.233 1.00 96.88 85 ALA A CA 1
ATOM 592 C C . ALA A 1 85 ? 3.230 10.442 -10.348 1.00 96.88 85 ALA A C 1
ATOM 594 O O . ALA A 1 85 ? 3.806 10.389 -11.437 1.00 96.88 85 ALA A O 1
ATOM 595 N N . THR A 1 86 ? 3.748 9.905 -9.245 1.00 96.12 86 THR A N 1
ATOM 596 C CA . THR A 1 86 ? 5.042 9.223 -9.162 1.00 96.12 86 THR A CA 1
ATOM 597 C C . THR A 1 86 ? 5.062 7.969 -10.037 1.00 96.12 86 THR A C 1
ATOM 599 O O . THR A 1 86 ? 6.045 7.702 -10.738 1.00 96.12 86 THR A O 1
ATOM 602 N N . SER A 1 87 ? 3.965 7.208 -10.055 1.00 95.81 87 SER A N 1
ATOM 603 C CA . SER A 1 87 ? 3.820 6.034 -10.920 1.00 95.81 87 SER A CA 1
ATOM 604 C C . SER A 1 87 ? 3.877 6.401 -12.401 1.00 95.81 87 SER A C 1
ATOM 606 O O . SER A 1 87 ? 4.596 5.761 -13.171 1.00 95.81 87 SER A O 1
ATOM 608 N N . THR A 1 88 ? 3.206 7.483 -12.793 1.00 97.06 88 THR A N 1
ATOM 609 C CA . THR A 1 88 ? 3.220 7.984 -14.175 1.00 97.06 88 THR A CA 1
ATOM 610 C C . THR A 1 88 ? 4.620 8.447 -14.575 1.00 97.06 88 THR A C 1
ATOM 612 O O . THR A 1 88 ? 5.153 8.013 -15.595 1.00 97.06 88 THR A O 1
ATOM 615 N N . GLN A 1 89 ? 5.264 9.273 -13.744 1.00 96.06 89 GLN A N 1
ATOM 616 C CA . GLN A 1 89 ? 6.610 9.788 -14.013 1.00 96.06 89 GLN A CA 1
ATOM 617 C C . GLN A 1 89 ? 7.647 8.666 -14.139 1.00 96.06 89 GLN A C 1
ATOM 619 O O . GLN A 1 89 ? 8.445 8.658 -15.078 1.00 96.06 89 GLN A O 1
ATOM 624 N N . SER A 1 90 ? 7.625 7.695 -13.219 1.00 96.00 90 SER A N 1
ATOM 625 C CA . SER A 1 90 ? 8.549 6.556 -13.260 1.00 96.00 90 SER A CA 1
ATOM 626 C C . SER A 1 90 ? 8.337 5.669 -14.488 1.00 96.00 90 SER A C 1
ATOM 628 O O . SER A 1 90 ? 9.317 5.194 -15.059 1.00 96.00 90 SER A O 1
ATOM 630 N N . SER A 1 91 ? 7.091 5.499 -14.937 1.00 96.31 91 SER A N 1
ATOM 631 C CA . SER A 1 91 ? 6.764 4.733 -16.144 1.00 96.31 91 SER A CA 1
ATOM 632 C C . SER A 1 91 ? 7.277 5.420 -17.407 1.00 96.31 91 SER A C 1
ATOM 634 O O . SER A 1 91 ? 7.906 4.778 -18.246 1.00 96.31 91 SER A O 1
ATOM 636 N N . THR A 1 92 ? 7.110 6.741 -17.510 1.00 96.44 92 THR A N 1
ATOM 637 C CA . THR A 1 92 ? 7.685 7.529 -18.611 1.00 96.44 92 THR A CA 1
ATOM 638 C C . THR A 1 92 ? 9.210 7.429 -18.632 1.00 96.44 92 THR A C 1
ATOM 640 O O . THR A 1 92 ? 9.805 7.216 -19.689 1.00 96.44 92 THR A O 1
ATOM 643 N N . ALA A 1 93 ? 9.862 7.522 -17.469 1.00 94.19 93 ALA A N 1
ATOM 644 C CA . ALA A 1 93 ? 11.309 7.354 -17.366 1.00 94.19 93 ALA A CA 1
ATOM 645 C C . ALA A 1 93 ? 11.760 5.944 -17.788 1.00 94.19 93 ALA A C 1
ATOM 647 O O . ALA A 1 93 ? 12.739 5.814 -18.525 1.00 94.19 93 ALA A O 1
ATOM 648 N N . ALA A 1 94 ? 11.040 4.898 -17.371 1.00 95.12 94 ALA A N 1
ATOM 649 C CA . ALA A 1 94 ? 11.315 3.522 -17.776 1.00 95.12 94 ALA A CA 1
ATOM 650 C C . ALA A 1 94 ? 11.157 3.337 -19.294 1.00 95.12 94 ALA A C 1
ATOM 652 O O . ALA A 1 94 ? 12.038 2.757 -19.919 1.00 95.12 94 ALA A O 1
ATOM 653 N N . ALA A 1 95 ? 10.115 3.901 -19.911 1.00 95.12 95 ALA A N 1
ATOM 654 C CA . ALA A 1 95 ? 9.922 3.849 -21.361 1.00 95.12 95 ALA A CA 1
ATOM 655 C C . ALA A 1 95 ? 11.077 4.523 -22.125 1.00 95.12 95 ALA A C 1
ATOM 657 O O . ALA A 1 95 ? 11.651 3.932 -23.041 1.00 95.12 95 ALA A O 1
ATOM 658 N N . LEU A 1 96 ? 11.484 5.729 -21.710 1.00 94.81 96 LEU A N 1
ATOM 659 C CA . LEU A 1 96 ? 12.635 6.423 -22.301 1.00 94.81 96 LEU A CA 1
ATOM 660 C C . LEU A 1 96 ? 13.927 5.619 -22.138 1.00 94.81 96 LEU A C 1
ATOM 662 O O . LEU A 1 96 ? 14.742 5.547 -23.060 1.00 94.81 96 LEU A O 1
ATOM 666 N N . LYS A 1 97 ? 14.113 4.989 -20.977 1.00 93.00 97 LYS A N 1
ATOM 667 C CA . LYS A 1 97 ? 15.296 4.178 -20.709 1.00 93.00 97 LYS A CA 1
ATOM 668 C C . LYS A 1 97 ? 15.299 2.882 -21.520 1.00 93.00 97 LYS A C 1
ATOM 670 O O . LYS A 1 97 ? 16.347 2.525 -22.047 1.00 93.00 97 LYS A O 1
ATOM 675 N N . ALA A 1 98 ? 14.150 2.236 -21.697 1.00 92.81 98 ALA A N 1
ATOM 676 C CA . ALA A 1 98 ? 14.001 1.064 -22.555 1.00 92.81 98 ALA A CA 1
ATOM 677 C C . ALA A 1 98 ? 14.379 1.380 -24.011 1.00 92.81 98 ALA A C 1
ATOM 679 O O . ALA A 1 98 ? 15.129 0.626 -24.622 1.00 92.81 98 ALA A O 1
ATOM 680 N N . ILE A 1 99 ? 13.963 2.542 -24.537 1.00 92.62 99 ILE A N 1
ATOM 681 C CA . ILE A 1 99 ? 14.373 3.009 -25.875 1.00 92.62 99 ILE A CA 1
ATOM 682 C C . ILE A 1 99 ? 15.897 3.157 -25.969 1.00 92.62 99 ILE A C 1
ATOM 684 O O . ILE A 1 99 ? 16.494 2.793 -26.979 1.00 92.62 99 ILE A O 1
ATOM 688 N N . GLN A 1 100 ? 16.543 3.696 -24.933 1.00 89.75 100 GLN A N 1
ATOM 689 C CA . GLN A 1 100 ? 18.000 3.852 -24.911 1.00 89.75 100 GLN A CA 1
ATOM 690 C C . GLN A 1 100 ? 18.731 2.506 -24.852 1.00 89.75 100 GLN A C 1
ATOM 692 O O . GLN A 1 100 ? 19.741 2.344 -25.528 1.00 89.75 100 GLN A O 1
ATOM 697 N N . VAL A 1 101 ? 18.229 1.556 -24.056 1.00 89.38 101 VAL A N 1
ATOM 698 C CA . VAL A 1 101 ? 18.806 0.208 -23.929 1.00 89.38 101 VAL A CA 1
ATOM 699 C C . VAL A 1 101 ? 18.613 -0.589 -25.220 1.00 89.38 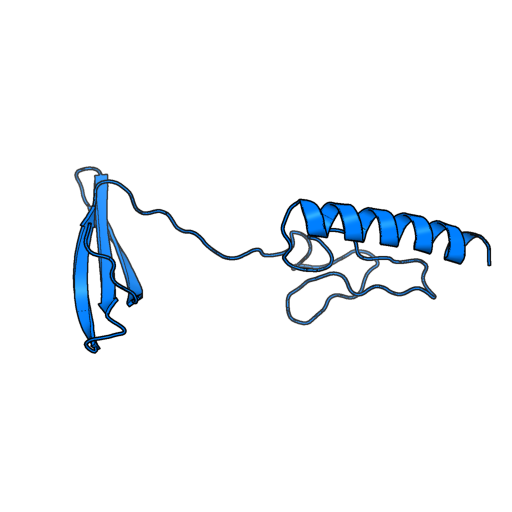101 VAL A C 1
ATOM 701 O O . VAL A 1 101 ? 19.558 -1.200 -25.689 1.00 89.38 101 VAL A O 1
ATOM 704 N N . SER A 1 102 ? 17.441 -0.500 -25.856 1.00 82.75 102 SER A N 1
ATOM 705 C CA . SER A 1 102 ? 17.138 -1.186 -27.122 1.00 82.75 102 SER A CA 1
ATOM 706 C C . SER A 1 102 ? 17.930 -0.668 -28.331 1.00 82.75 102 SER A C 1
ATOM 708 O O . SER A 1 102 ? 17.903 -1.301 -29.383 1.00 82.75 102 SER A O 1
ATOM 710 N N . ARG A 1 103 ? 18.559 0.510 -28.231 1.00 77.25 103 ARG A N 1
ATOM 711 C CA . ARG A 1 103 ? 19.364 1.117 -29.306 1.00 77.25 103 ARG A CA 1
ATOM 712 C C . ARG A 1 103 ? 20.867 0.852 -29.162 1.00 77.25 103 ARG A C 1
ATOM 714 O O . ARG A 1 103 ? 21.625 1.355 -29.992 1.00 77.25 103 ARG A O 1
ATOM 721 N N . ARG A 1 104 ? 21.283 0.147 -28.110 1.00 59.00 104 ARG A N 1
ATOM 722 C CA . ARG A 1 104 ? 22.631 -0.418 -27.976 1.00 59.00 104 ARG A CA 1
ATOM 723 C C . ARG A 1 104 ? 22.700 -1.769 -28.668 1.00 59.00 104 ARG A C 1
ATOM 725 O O . ARG A 1 104 ? 23.797 -2.054 -29.188 1.00 59.00 104 ARG A O 1
#